Protein AF-A0A1H2ZQS6-F1 (afdb_monomer_lite)

Structure (mmCIF, N/CA/C/O backbone):
data_AF-A0A1H2ZQS6-F1
#
_entry.id   AF-A0A1H2ZQS6-F1
#
loop_
_atom_site.group_PDB
_atom_site.id
_atom_site.type_symbol
_atom_site.label_atom_id
_atom_site.label_alt_id
_atom_site.label_comp_id
_atom_site.label_asym_id
_atom_site.label_entity_id
_atom_site.label_seq_id
_atom_site.pdbx_PDB_ins_code
_atom_site.Cartn_x
_atom_site.Cartn_y
_atom_site.Cartn_z
_atom_site.occupancy
_atom_site.B_iso_or_equiv
_atom_site.auth_seq_id
_atom_site.auth_comp_id
_atom_site.auth_asym_id
_atom_site.auth_atom_id
_atom_site.pdbx_PDB_model_num
ATOM 1 N N . MET A 1 1 ? -0.674 5.394 -29.973 1.00 42.28 1 MET A N 1
ATOM 2 C CA . MET A 1 1 ? -1.283 4.265 -29.243 1.00 42.28 1 MET A CA 1
ATOM 3 C C . MET A 1 1 ? -1.060 4.509 -27.760 1.00 42.28 1 MET A C 1
ATOM 5 O O . MET A 1 1 ? 0.061 4.368 -27.300 1.00 42.28 1 MET A O 1
ATOM 9 N N . SER A 1 2 ? -2.073 4.989 -27.043 1.00 46.56 2 SER A N 1
ATOM 10 C CA . SER A 1 2 ? -2.015 5.226 -25.595 1.00 46.56 2 SER A CA 1
ATOM 11 C C . SER A 1 2 ? -2.447 3.951 -24.869 1.00 46.56 2 SER A C 1
ATOM 13 O O . SER A 1 2 ? -3.589 3.834 -24.434 1.00 46.56 2 SER A O 1
ATOM 15 N N . GLY A 1 3 ? -1.572 2.948 -24.844 1.00 54.72 3 GLY A N 1
ATOM 16 C CA . GLY A 1 3 ? -1.776 1.776 -23.997 1.00 54.72 3 GLY A CA 1
ATOM 17 C C . GLY A 1 3 ? -1.319 2.113 -22.586 1.00 54.72 3 GLY A C 1
ATOM 18 O O . GLY A 1 3 ? -0.200 2.597 -22.418 1.00 54.72 3 GLY A O 1
ATOM 19 N N . THR A 1 4 ? -2.168 1.888 -21.584 1.00 63.59 4 THR A N 1
ATOM 20 C CA . THR A 1 4 ? -1.722 1.866 -20.187 1.00 63.59 4 THR A CA 1
ATOM 21 C C . THR A 1 4 ? -0.551 0.886 -20.097 1.00 63.59 4 THR A C 1
ATOM 23 O O . THR A 1 4 ? -0.692 -0.237 -20.593 1.00 63.59 4 THR A O 1
ATOM 26 N N . PRO A 1 5 ? 0.609 1.292 -19.551 1.00 70.69 5 PRO A N 1
ATOM 27 C CA . PRO A 1 5 ? 1.741 0.388 -19.429 1.00 70.69 5 PRO A CA 1
ATOM 28 C C . PRO A 1 5 ? 1.311 -0.874 -18.670 1.00 70.69 5 PRO A C 1
ATOM 30 O O . PRO A 1 5 ? 0.509 -0.769 -17.737 1.00 70.69 5 PRO A O 1
ATOM 33 N N . PRO A 1 6 ? 1.806 -2.060 -19.064 1.00 81.81 6 PRO A N 1
ATOM 34 C CA . PRO A 1 6 ? 1.469 -3.293 -18.372 1.00 81.81 6 PRO A CA 1
ATOM 35 C C . PRO A 1 6 ? 1.851 -3.158 -16.898 1.00 81.81 6 PRO A C 1
ATOM 37 O O . PRO A 1 6 ? 2.959 -2.714 -16.578 1.00 81.81 6 PRO A O 1
ATOM 40 N N . PHE A 1 7 ? 0.898 -3.497 -16.033 1.00 88.50 7 PHE A N 1
ATOM 41 C CA . PHE A 1 7 ? 1.010 -3.428 -14.585 1.00 88.50 7 PHE A CA 1
ATOM 42 C C . PHE A 1 7 ? 0.738 -4.816 -14.019 1.00 88.50 7 PHE A C 1
ATOM 44 O O . PHE A 1 7 ? -0.374 -5.334 -14.136 1.00 88.50 7 PHE A O 1
ATOM 51 N N . GLU A 1 8 ? 1.760 -5.414 -13.426 1.00 91.88 8 GLU A N 1
ATOM 52 C CA . GLU A 1 8 ? 1.700 -6.744 -12.834 1.00 91.88 8 GLU A CA 1
ATOM 53 C C . GLU A 1 8 ? 1.934 -6.641 -11.330 1.00 91.88 8 GLU A C 1
ATOM 55 O O . GLU A 1 8 ? 2.895 -6.017 -10.880 1.00 91.88 8 GLU A O 1
ATOM 60 N N . ILE A 1 9 ? 1.044 -7.247 -10.547 1.00 92.88 9 ILE A N 1
ATOM 61 C CA . ILE A 1 9 ? 1.169 -7.323 -9.092 1.00 92.88 9 ILE A CA 1
A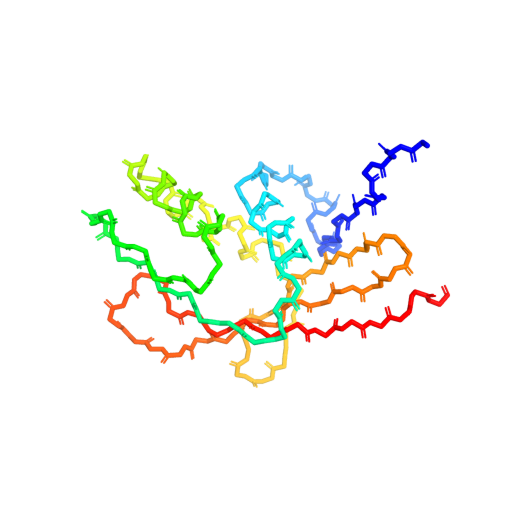TOM 62 C C . ILE A 1 9 ? 1.901 -8.612 -8.754 1.00 92.88 9 ILE A C 1
ATOM 64 O O . ILE A 1 9 ? 1.493 -9.687 -9.188 1.00 92.88 9 ILE A O 1
ATOM 68 N N . LEU A 1 10 ? 2.942 -8.503 -7.936 1.00 93.94 10 LEU A N 1
ATOM 69 C CA . LEU A 1 10 ? 3.640 -9.662 -7.402 1.00 93.94 10 LEU A CA 1
ATOM 70 C C . LEU A 1 10 ? 3.041 -10.004 -6.038 1.00 93.94 10 LEU A C 1
ATOM 72 O O . LEU A 1 10 ? 2.792 -9.114 -5.225 1.00 93.94 10 LEU A O 1
ATOM 76 N N . LEU A 1 11 ? 2.806 -11.292 -5.795 1.00 93.38 11 LEU A N 1
ATOM 77 C CA . LEU A 1 11 ? 2.233 -11.804 -4.550 1.00 93.38 11 LEU A CA 1
ATOM 78 C C . LEU A 1 11 ? 3.181 -12.828 -3.912 1.00 93.38 11 LEU A C 1
ATOM 80 O O . LEU A 1 11 ? 3.835 -13.571 -4.649 1.00 93.38 11 LEU A O 1
ATOM 84 N N . PRO A 1 12 ? 3.253 -12.908 -2.570 1.00 91.56 12 PRO A N 1
ATOM 85 C CA . PRO A 1 12 ? 4.004 -13.960 -1.890 1.00 91.56 12 PRO A CA 1
ATOM 86 C C . PRO A 1 12 ? 3.540 -15.363 -2.311 1.00 91.56 12 PRO A C 1
ATOM 88 O O . PRO A 1 12 ? 2.340 -15.610 -2.426 1.00 91.56 12 PRO A O 1
ATOM 91 N N . GLU A 1 13 ? 4.470 -16.308 -2.481 1.00 87.31 13 GLU A N 1
ATOM 92 C CA . GLU A 1 13 ? 4.160 -17.666 -2.974 1.00 87.31 13 GLU A CA 1
ATOM 93 C C . GLU A 1 13 ? 3.117 -18.401 -2.122 1.00 87.31 13 GLU A C 1
ATOM 95 O O . GLU A 1 13 ? 2.269 -19.107 -2.664 1.00 87.31 13 GLU A O 1
ATOM 100 N N . ALA A 1 14 ? 3.127 -18.188 -0.803 1.00 83.19 14 ALA A N 1
ATOM 101 C CA . ALA A 1 14 ? 2.156 -18.785 0.115 1.00 83.19 14 ALA A CA 1
ATOM 102 C C . ALA A 1 14 ? 0.698 -18.441 -0.258 1.00 83.19 14 ALA A C 1
ATOM 104 O O . ALA A 1 14 ? -0.182 -19.292 -0.180 1.00 83.19 14 ALA A O 1
ATOM 105 N N . LEU A 1 15 ? 0.444 -17.225 -0.754 1.00 84.00 15 LEU A N 1
ATOM 106 C CA . LEU A 1 15 ? -0.888 -16.794 -1.201 1.00 84.00 15 LEU A CA 1
ATOM 107 C C . LEU A 1 15 ? -1.333 -17.434 -2.513 1.00 84.00 15 LEU A C 1
ATOM 109 O O . LEU A 1 15 ? -2.529 -17.518 -2.785 1.00 84.00 15 LEU A O 1
ATOM 113 N N . LEU A 1 16 ? -0.384 -17.869 -3.338 1.00 81.00 16 LEU A N 1
ATOM 114 C CA . LEU A 1 16 ? -0.689 -18.542 -4.596 1.00 81.00 16 LEU A CA 1
ATOM 115 C C . LEU A 1 16 ? -1.098 -20.003 -4.367 1.00 81.00 16 LEU A C 1
ATOM 117 O O . LEU A 1 16 ? -1.800 -20.570 -5.201 1.00 81.00 16 LEU A O 1
ATOM 121 N N . GLN A 1 17 ? -0.688 -20.600 -3.243 1.00 81.00 17 GLN A N 1
ATOM 122 C CA . GLN A 1 17 ? -0.972 -21.997 -2.901 1.00 81.00 17 GLN A CA 1
ATOM 123 C C . GLN A 1 17 ? -2.351 -22.182 -2.249 1.00 81.00 17 GLN A C 1
ATOM 125 O O . GLN A 1 17 ? -3.057 -23.128 -2.591 1.00 81.00 17 GLN A O 1
ATOM 130 N N . ASP A 1 18 ? -2.760 -21.255 -1.379 1.00 75.38 18 ASP A N 1
ATOM 131 C CA . ASP A 1 18 ? -4.012 -21.351 -0.606 1.00 75.38 18 ASP A CA 1
ATOM 132 C C . ASP A 1 18 ? -5.229 -20.699 -1.295 1.00 75.38 18 ASP A C 1
ATOM 134 O O . ASP A 1 18 ? -6.347 -20.716 -0.775 1.00 75.38 18 ASP A O 1
ATOM 138 N N . GLY A 1 19 ? -5.024 -20.152 -2.496 1.00 71.31 19 GLY A N 1
ATOM 139 C CA . GLY A 1 19 ? -6.014 -19.376 -3.233 1.00 71.31 19 GLY A CA 1
ATOM 140 C C . GLY A 1 19 ? -5.920 -17.885 -2.913 1.00 71.31 19 GLY A C 1
ATOM 141 O O . GLY A 1 19 ? -5.819 -17.467 -1.761 1.00 71.31 19 GLY A O 1
ATOM 142 N N . VAL A 1 20 ? -5.965 -17.062 -3.962 1.00 77.19 20 VAL A N 1
ATOM 143 C CA . VAL A 1 20 ? -5.803 -15.613 -3.820 1.00 77.19 20 VAL A CA 1
ATOM 144 C C . VAL A 1 20 ? -7.084 -15.014 -3.214 1.00 77.19 20 VAL A C 1
ATOM 146 O O . VAL A 1 20 ? -8.151 -15.141 -3.825 1.00 77.19 20 VAL A O 1
ATOM 149 N N . PRO A 1 21 ? -7.020 -14.363 -2.036 1.00 83.69 21 PRO A N 1
ATOM 150 C CA . PRO A 1 21 ? -8.169 -13.706 -1.427 1.00 83.69 21 PRO A CA 1
ATOM 151 C C . PRO A 1 21 ? -8.604 -12.491 -2.257 1.00 83.69 21 PRO A C 1
ATOM 153 O O . PRO A 1 21 ? -7.943 -12.081 -3.210 1.00 83.69 21 PRO A O 1
ATOM 156 N N . ASP A 1 22 ? -9.721 -11.865 -1.885 1.00 89.81 22 ASP A N 1
ATOM 157 C CA . ASP A 1 22 ? -10.071 -10.565 -2.460 1.00 89.81 22 ASP A CA 1
ATOM 158 C C . ASP A 1 22 ? -8.994 -9.533 -2.097 1.00 89.81 22 ASP A C 1
ATOM 160 O O . ASP A 1 22 ? -8.848 -9.180 -0.930 1.00 89.81 22 ASP A O 1
ATOM 164 N N . LEU A 1 23 ? -8.254 -9.051 -3.101 1.00 93.88 23 LEU A N 1
ATOM 165 C CA . LEU A 1 23 ? -7.176 -8.065 -2.965 1.00 93.88 23 LEU A CA 1
ATOM 166 C C . LEU A 1 23 ? -7.510 -6.724 -3.633 1.00 93.88 23 LEU A C 1
ATOM 168 O O . LEU A 1 23 ? -6.611 -5.921 -3.890 1.00 93.88 23 LEU A O 1
ATOM 172 N N . ARG A 1 24 ? -8.780 -6.458 -3.967 1.00 94.88 24 ARG A N 1
ATOM 173 C CA . ARG A 1 24 ? -9.164 -5.297 -4.794 1.00 94.88 24 ARG A CA 1
ATOM 174 C C . ARG A 1 24 ? -8.716 -3.950 -4.218 1.00 94.88 24 ARG A C 1
ATOM 176 O O . ARG A 1 24 ? -8.265 -3.092 -4.977 1.00 94.88 24 ARG A O 1
ATOM 183 N N . ILE A 1 25 ? -8.827 -3.750 -2.902 1.00 97.06 25 ILE A N 1
ATOM 184 C CA . ILE A 1 25 ? -8.516 -2.463 -2.260 1.00 97.06 25 ILE A CA 1
ATOM 185 C C . ILE A 1 25 ? -7.002 -2.240 -2.248 1.00 97.06 25 ILE A C 1
ATOM 187 O O . ILE A 1 25 ? -6.525 -1.190 -2.684 1.00 97.06 25 ILE A O 1
ATOM 191 N N . ALA A 1 26 ? -6.244 -3.244 -1.805 1.00 97.00 26 ALA A N 1
ATOM 192 C CA . ALA A 1 26 ? -4.786 -3.169 -1.758 1.00 97.00 26 ALA A CA 1
ATOM 193 C C . ALA A 1 26 ? -4.153 -3.123 -3.160 1.00 97.00 26 ALA A C 1
ATOM 195 O O . ALA A 1 26 ? -3.221 -2.354 -3.383 1.00 97.00 26 ALA A O 1
ATOM 196 N N . SER A 1 27 ? -4.718 -3.837 -4.139 1.00 96.06 27 SER A N 1
ATOM 197 C CA . SER A 1 27 ? -4.287 -3.782 -5.544 1.00 96.06 27 SER A CA 1
ATOM 198 C C . SER A 1 27 ? -4.459 -2.384 -6.136 1.00 96.06 27 SER A C 1
ATOM 200 O O . SER A 1 27 ? -3.555 -1.869 -6.795 1.00 96.06 27 SER A O 1
ATOM 202 N N . LYS A 1 28 ? -5.596 -1.723 -5.865 1.00 97.19 28 LYS A N 1
ATOM 203 C CA . LYS A 1 28 ? -5.809 -0.339 -6.304 1.00 97.19 28 LYS A CA 1
ATOM 204 C C . LYS A 1 28 ? -4.852 0.623 -5.606 1.00 97.19 28 LYS A C 1
ATOM 206 O O . LYS A 1 28 ? -4.318 1.510 -6.264 1.00 97.19 28 LYS A O 1
ATOM 211 N N . PHE A 1 29 ? -4.611 0.445 -4.309 1.00 97.88 29 PHE A N 1
ATOM 212 C CA . PHE A 1 29 ? -3.626 1.240 -3.579 1.00 97.88 29 PHE A CA 1
ATOM 213 C C . PHE A 1 29 ? -2.222 1.105 -4.185 1.00 97.88 29 PHE A C 1
ATOM 215 O O . PHE A 1 29 ? -1.598 2.124 -4.465 1.00 97.88 29 PHE A O 1
ATOM 222 N N . LEU A 1 30 ? -1.765 -0.117 -4.473 1.00 97.56 30 LEU A N 1
ATOM 223 C CA . LEU A 1 30 ? -0.465 -0.369 -5.101 1.00 97.56 30 LEU A CA 1
ATOM 224 C C . LEU A 1 30 ? -0.352 0.267 -6.494 1.00 97.56 30 LEU A C 1
ATOM 226 O O . LEU A 1 30 ? 0.664 0.884 -6.805 1.00 97.56 30 LEU A O 1
ATOM 230 N N . ALA A 1 31 ? -1.408 0.195 -7.308 1.00 95.50 31 ALA A N 1
ATOM 231 C CA . ALA A 1 31 ? -1.437 0.891 -8.595 1.00 95.50 31 ALA A CA 1
ATOM 232 C C . ALA A 1 31 ? -1.275 2.415 -8.424 1.00 95.50 31 ALA A C 1
ATOM 234 O O . ALA A 1 31 ? -0.464 3.032 -9.110 1.00 95.50 31 ALA A O 1
ATOM 235 N N . LEU A 1 32 ? -1.968 3.016 -7.449 1.00 96.50 32 LEU A N 1
ATOM 236 C CA . LEU A 1 32 ? -1.836 4.447 -7.147 1.00 96.50 32 LEU A CA 1
ATOM 237 C C . LEU A 1 32 ? -0.442 4.816 -6.608 1.00 96.50 32 LEU A C 1
ATOM 239 O O . LEU A 1 32 ? 0.053 5.903 -6.906 1.00 96.50 32 LEU A O 1
ATOM 243 N N . LEU A 1 33 ? 0.205 3.929 -5.840 1.00 96.38 33 LEU A N 1
ATOM 244 C CA . LEU A 1 33 ? 1.600 4.104 -5.418 1.00 96.38 33 LEU A CA 1
ATOM 245 C C . LEU A 1 33 ? 2.529 4.173 -6.634 1.00 96.38 33 LEU A C 1
ATOM 247 O O . LEU A 1 33 ? 3.326 5.108 -6.752 1.00 96.38 33 LEU A O 1
ATOM 251 N N . ALA A 1 34 ? 2.386 3.224 -7.560 1.00 94.12 34 ALA A N 1
ATOM 252 C CA . ALA A 1 34 ? 3.191 3.146 -8.772 1.00 94.12 34 ALA A CA 1
ATOM 253 C C . ALA A 1 34 ? 3.021 4.358 -9.689 1.00 94.12 34 ALA A C 1
ATOM 255 O O . ALA A 1 34 ? 4.025 4.911 -10.154 1.00 94.12 34 ALA A O 1
ATOM 256 N N . GLU A 1 35 ? 1.778 4.802 -9.881 1.00 93.38 35 GLU A N 1
ATOM 257 C CA . GLU A 1 35 ? 1.429 5.985 -10.672 1.00 93.38 35 GLU A CA 1
ATOM 258 C C . GLU A 1 35 ? 1.958 7.289 -10.056 1.00 93.38 35 GLU A C 1
ATOM 260 O O . GLU A 1 35 ? 2.270 8.222 -10.792 1.00 93.38 35 GLU A O 1
ATOM 265 N N . SER A 1 36 ? 2.088 7.370 -8.726 1.00 93.88 36 SER A N 1
ATOM 266 C CA . SER A 1 36 ? 2.443 8.626 -8.052 1.00 93.88 36 SER A CA 1
ATOM 267 C C . SER A 1 36 ? 3.848 9.143 -8.366 1.00 93.88 36 SER A C 1
ATOM 269 O O . SER A 1 36 ? 4.088 10.342 -8.266 1.00 93.88 36 SER A O 1
ATOM 271 N N . GLY A 1 37 ? 4.790 8.255 -8.699 1.00 88.00 37 GLY A N 1
ATOM 272 C CA . GLY A 1 37 ? 6.188 8.628 -8.948 1.00 88.00 37 GLY A CA 1
ATOM 273 C C . GLY A 1 37 ? 6.992 9.035 -7.705 1.00 88.00 37 GLY A C 1
ATOM 274 O O . GLY A 1 37 ? 8.204 9.192 -7.813 1.00 88.00 37 GLY A O 1
ATOM 275 N N . ASN A 1 38 ? 6.366 9.166 -6.532 1.00 92.25 38 ASN A N 1
ATOM 276 C CA . ASN A 1 38 ? 7.044 9.622 -5.319 1.00 92.25 38 ASN A CA 1
ATOM 277 C C . ASN A 1 38 ? 8.043 8.578 -4.804 1.00 92.25 38 ASN A C 1
ATOM 279 O O . ASN A 1 38 ? 7.704 7.403 -4.650 1.00 92.25 38 ASN A O 1
ATOM 283 N N . GLU A 1 39 ? 9.259 9.025 -4.487 1.00 93.62 39 GLU A N 1
ATOM 284 C CA . GLU A 1 39 ? 10.292 8.169 -3.891 1.00 93.62 39 GLU A CA 1
ATOM 285 C C . GLU A 1 39 ? 10.023 7.881 -2.413 1.00 93.62 39 GLU A C 1
ATOM 287 O O . GLU A 1 39 ? 10.217 6.762 -1.952 1.00 93.62 39 GLU A O 1
ATOM 292 N N . VAL A 1 40 ? 9.550 8.881 -1.669 1.00 94.56 40 VAL A N 1
ATOM 293 C CA . VAL A 1 40 ? 9.185 8.754 -0.256 1.00 94.56 40 VAL A CA 1
ATOM 294 C C . VAL A 1 40 ? 7.861 9.460 -0.031 1.00 94.56 40 VAL A C 1
ATOM 296 O O . VAL A 1 40 ? 7.652 10.581 -0.497 1.00 94.56 40 VAL A O 1
ATOM 299 N N . GLN A 1 41 ? 6.966 8.827 0.718 1.00 95.00 41 GLN A N 1
ATOM 300 C CA . GLN A 1 41 ? 5.702 9.437 1.101 1.00 95.00 41 GLN A CA 1
ATOM 301 C C . GLN A 1 41 ? 5.219 8.942 2.458 1.00 95.00 41 GLN A C 1
ATOM 303 O O . GLN A 1 41 ? 5.515 7.825 2.873 1.00 95.00 41 GLN A O 1
ATOM 308 N N . HIS A 1 42 ? 4.436 9.785 3.121 1.00 95.44 42 HIS A N 1
ATOM 309 C CA . HIS A 1 42 ? 3.809 9.470 4.396 1.00 95.44 42 HIS A CA 1
ATOM 310 C C . HIS A 1 42 ? 2.302 9.334 4.201 1.00 95.44 42 HIS A C 1
ATOM 312 O O . HIS A 1 42 ? 1.684 10.129 3.485 1.00 95.44 42 HIS A O 1
ATOM 318 N N . LEU A 1 43 ? 1.726 8.311 4.822 1.00 96.25 43 LEU A N 1
ATOM 319 C CA . LEU A 1 43 ? 0.302 8.031 4.815 1.00 96.25 43 LEU A CA 1
ATOM 320 C C . LEU A 1 43 ? -0.203 7.958 6.251 1.00 96.25 43 LEU A C 1
ATOM 322 O O . LEU A 1 43 ? 0.245 7.116 7.028 1.00 96.25 43 LEU A O 1
ATOM 326 N N . GLU A 1 44 ? -1.202 8.777 6.561 1.00 96.25 44 GLU A N 1
ATOM 327 C CA . GLU A 1 44 ? -1.942 8.679 7.811 1.00 96.25 44 GLU A CA 1
ATOM 328 C C . GLU A 1 44 ? -3.435 8.505 7.545 1.00 96.25 44 GLU A C 1
ATOM 330 O O . GLU A 1 44 ? -4.023 9.235 6.740 1.00 96.25 44 GLU A O 1
ATOM 335 N N . VAL A 1 45 ? -4.060 7.559 8.244 1.00 94.44 45 VAL A N 1
ATOM 336 C CA . VAL A 1 45 ? -5.514 7.350 8.218 1.00 94.44 45 VAL A CA 1
ATOM 337 C C . VAL A 1 45 ? -6.026 7.229 9.645 1.00 94.44 45 VAL A C 1
ATOM 339 O O . VAL A 1 45 ? -5.549 6.396 10.415 1.00 94.44 45 VAL A O 1
ATOM 342 N N . PHE A 1 46 ? -7.021 8.037 9.999 1.00 91.38 46 PHE A N 1
ATOM 343 C CA . PHE A 1 46 ? -7.639 8.016 11.324 1.00 91.38 46 PHE A CA 1
ATOM 344 C C . PHE A 1 46 ? -8.948 7.226 11.265 1.00 91.38 46 PHE A C 1
ATOM 346 O O . PHE A 1 46 ? -9.877 7.604 10.547 1.00 91.38 46 PHE A O 1
ATOM 353 N N . ALA A 1 47 ? -9.027 6.111 11.995 1.00 82.69 47 ALA A N 1
ATOM 354 C CA . ALA A 1 47 ? -10.218 5.266 11.998 1.00 82.69 47 ALA A CA 1
ATOM 355 C C . ALA A 1 47 ? -11.449 6.042 12.494 1.00 82.69 47 ALA A C 1
ATOM 357 O O . ALA A 1 47 ? -11.383 6.778 13.478 1.00 82.69 47 ALA A O 1
ATOM 358 N N . GLY A 1 48 ? -12.580 5.877 11.804 1.00 72.50 48 GLY A N 1
ATOM 359 C CA . GLY A 1 48 ? -13.849 6.505 12.190 1.00 72.50 48 GLY A CA 1
ATOM 360 C C . GLY A 1 48 ? -13.951 8.009 11.899 1.00 72.50 48 GLY A C 1
ATOM 361 O O . GLY A 1 48 ? -14.992 8.601 12.173 1.00 72.50 48 GLY A O 1
ATOM 362 N N . MET A 1 49 ? -12.920 8.623 11.309 1.00 81.25 49 MET A N 1
ATOM 363 C CA . MET A 1 49 ? -12.929 10.012 10.840 1.00 81.25 49 MET A CA 1
ATOM 364 C C . MET A 1 49 ? -12.614 10.044 9.341 1.00 81.25 49 MET A C 1
ATOM 366 O O . MET A 1 49 ? -11.732 9.312 8.911 1.00 81.25 49 MET A O 1
ATOM 370 N N . PRO A 1 50 ? -13.220 10.916 8.516 1.00 75.06 50 PRO A N 1
ATOM 371 C CA . PRO A 1 50 ? -12.881 11.036 7.091 1.00 75.06 50 PRO A CA 1
ATOM 372 C C . PRO A 1 50 ? -11.523 11.736 6.858 1.00 75.06 50 PRO A C 1
ATOM 374 O O . PRO A 1 50 ? -11.330 12.425 5.857 1.00 75.06 50 PRO A O 1
ATOM 377 N N . LEU A 1 51 ? -10.583 11.610 7.799 1.00 88.81 51 LEU A N 1
ATOM 378 C CA . LEU A 1 51 ? -9.282 12.257 7.766 1.00 88.81 51 LEU A CA 1
ATOM 379 C C . LEU A 1 51 ? -8.231 11.286 7.223 1.00 88.81 51 LEU A C 1
ATOM 381 O O . LEU A 1 51 ? -7.897 10.283 7.856 1.00 88.81 51 LEU A O 1
ATOM 385 N N . VAL A 1 52 ? -7.713 11.623 6.043 1.00 94.12 52 VAL A N 1
ATOM 386 C CA . VAL A 1 52 ? -6.580 10.955 5.396 1.00 94.12 52 VAL A CA 1
ATOM 387 C C . VAL A 1 52 ? -5.537 12.003 5.030 1.00 94.12 52 VAL A C 1
ATOM 389 O O . VAL A 1 52 ? -5.840 12.957 4.302 1.00 94.12 52 VAL A O 1
ATOM 392 N N . ASN A 1 53 ? -4.303 11.803 5.487 1.00 94.62 53 ASN A N 1
ATOM 393 C CA . ASN A 1 53 ? -3.154 12.611 5.099 1.00 94.62 53 ASN A CA 1
ATOM 394 C C . ASN A 1 53 ? -2.276 11.795 4.153 1.00 94.62 53 ASN A C 1
ATOM 396 O O . ASN A 1 53 ? -1.763 10.741 4.510 1.00 94.62 53 ASN A O 1
ATOM 400 N N . SER A 1 54 ? -2.122 12.283 2.928 1.00 95.31 54 SER A N 1
ATOM 401 C CA . SER A 1 54 ? -1.190 11.742 1.943 1.00 95.31 54 SER A CA 1
ATOM 402 C C . SER A 1 54 ? -0.766 12.877 1.012 1.00 95.31 54 SER A C 1
ATOM 404 O O . SER A 1 54 ? -1.619 13.701 0.658 1.00 95.31 54 SER A O 1
ATOM 406 N N . PRO A 1 55 ? 0.509 12.933 0.589 1.00 94.62 55 PRO A N 1
ATOM 407 C CA . PRO A 1 55 ? 0.953 13.885 -0.423 1.00 94.62 55 PRO A CA 1
ATOM 408 C C . PRO A 1 55 ? 0.413 13.548 -1.823 1.00 94.62 55 PRO A C 1
ATOM 410 O O . PRO A 1 55 ? 0.515 14.377 -2.721 1.00 94.62 55 PRO A O 1
ATOM 413 N N . VAL A 1 56 ? -0.174 12.359 -2.024 1.00 96.62 56 VAL A N 1
ATOM 414 C CA . VAL A 1 56 ? -0.728 11.911 -3.308 1.00 96.62 56 VAL A CA 1
ATOM 415 C C . VAL A 1 56 ? -2.252 12.084 -3.303 1.00 96.62 56 VAL A C 1
ATOM 417 O O . VAL A 1 56 ? -2.948 11.330 -2.612 1.00 96.62 56 VAL A O 1
ATOM 420 N N . PRO A 1 57 ? -2.821 13.024 -4.088 1.00 96.00 57 PRO A N 1
ATOM 421 C CA . PRO A 1 57 ? -4.258 13.309 -4.067 1.00 96.00 57 PRO A CA 1
ATOM 422 C C . PRO A 1 57 ? -5.136 12.092 -4.368 1.00 96.00 57 PRO A C 1
ATOM 424 O O . PRO A 1 57 ? -6.162 11.901 -3.717 1.00 96.00 57 PRO A O 1
ATOM 427 N N . ALA A 1 58 ? -4.714 11.239 -5.305 1.00 96.44 58 ALA A N 1
ATOM 428 C CA . ALA A 1 58 ? -5.456 10.038 -5.671 1.00 96.44 58 ALA A CA 1
ATOM 429 C C . ALA A 1 58 ? -5.519 9.017 -4.520 1.00 96.44 58 ALA A C 1
ATOM 431 O O . ALA A 1 58 ? -6.583 8.462 -4.252 1.00 96.44 58 ALA A O 1
ATOM 432 N N . ILE A 1 59 ? -4.416 8.828 -3.784 1.00 97.06 59 ILE A N 1
ATOM 433 C CA . ILE A 1 59 ? -4.378 7.975 -2.584 1.00 97.06 59 ILE A CA 1
ATOM 434 C C . ILE A 1 59 ? -5.254 8.572 -1.486 1.00 97.06 59 ILE A C 1
ATOM 436 O O . ILE A 1 59 ? -6.048 7.853 -0.881 1.00 97.06 59 ILE A O 1
ATOM 440 N N . LYS A 1 60 ? -5.158 9.889 -1.259 1.00 96.31 60 LYS A N 1
ATOM 441 C CA . LYS A 1 60 ? -5.979 10.590 -0.265 1.00 96.31 60 LYS A CA 1
ATOM 442 C C . LYS A 1 60 ? -7.473 10.392 -0.525 1.00 96.31 60 LYS A C 1
ATOM 444 O O . LYS A 1 60 ? -8.204 10.027 0.390 1.00 96.31 60 LYS A O 1
ATOM 449 N N . GLN A 1 61 ? -7.922 10.607 -1.761 1.00 95.94 61 GLN A N 1
ATOM 450 C CA . GLN A 1 61 ? -9.326 10.438 -2.146 1.00 95.94 61 GLN A CA 1
ATOM 451 C C . GLN A 1 61 ? -9.776 8.981 -2.025 1.00 95.94 61 GLN A C 1
ATOM 453 O O . GLN A 1 61 ? -10.812 8.705 -1.424 1.00 95.94 61 GLN A O 1
ATOM 458 N N . PHE A 1 62 ? -8.979 8.050 -2.551 1.00 96.88 62 PHE A N 1
ATOM 459 C CA . PHE A 1 62 ? -9.284 6.626 -2.498 1.00 96.88 62 PHE A CA 1
ATOM 460 C C . PHE A 1 62 ? -9.445 6.133 -1.055 1.00 96.88 62 PHE A C 1
ATOM 462 O O . PHE A 1 62 ? -10.471 5.547 -0.711 1.00 96.88 62 PHE A O 1
ATOM 469 N N . LEU A 1 63 ? -8.480 6.430 -0.182 1.00 96.31 63 LEU A N 1
ATOM 470 C CA . LEU A 1 63 ? -8.526 5.982 1.208 1.00 96.31 63 LEU A CA 1
ATOM 471 C C . LEU A 1 63 ? -9.571 6.727 2.042 1.00 96.31 63 LEU A C 1
ATOM 473 O O . LEU A 1 63 ? -10.096 6.147 2.988 1.00 96.31 63 LEU A O 1
ATOM 477 N N . ALA A 1 64 ? -9.942 7.962 1.685 1.00 94.62 64 ALA A N 1
ATOM 478 C CA . ALA A 1 64 ? -11.071 8.639 2.321 1.00 94.62 64 ALA A CA 1
ATOM 479 C C . ALA A 1 64 ? -12.393 7.899 2.049 1.00 94.62 64 ALA A C 1
ATOM 481 O O . ALA A 1 64 ? -13.201 7.741 2.964 1.00 94.62 64 ALA A O 1
ATOM 482 N N . VAL A 1 65 ? -12.587 7.380 0.828 1.00 94.44 65 VAL A N 1
ATOM 483 C CA . VAL A 1 65 ? -13.749 6.543 0.479 1.00 94.44 65 VAL A CA 1
ATOM 484 C C . VAL A 1 65 ? -13.703 5.206 1.217 1.00 94.44 65 VAL A C 1
ATOM 486 O O . VAL A 1 65 ? -14.695 4.826 1.836 1.00 94.44 65 VAL A O 1
ATOM 489 N N . VAL A 1 66 ? -12.557 4.515 1.211 1.00 94.88 66 VAL A N 1
ATOM 490 C CA . VAL A 1 66 ? -12.373 3.239 1.934 1.00 94.88 66 VAL A CA 1
ATOM 491 C C . VAL A 1 66 ? -12.677 3.404 3.426 1.00 94.88 66 VAL A C 1
ATOM 493 O O . VAL A 1 66 ? -13.423 2.611 4.002 1.00 94.88 66 VAL A O 1
ATOM 496 N N . ASN A 1 67 ? -12.147 4.458 4.049 1.00 92.94 67 ASN A N 1
ATOM 497 C CA . ASN A 1 67 ? -12.365 4.745 5.464 1.00 92.94 67 ASN A CA 1
ATOM 498 C C . ASN A 1 67 ? -13.825 5.144 5.750 1.00 92.94 67 ASN A C 1
ATOM 500 O O . ASN A 1 67 ? -14.436 4.621 6.679 1.00 92.94 67 ASN A O 1
ATOM 504 N N . GLY A 1 68 ? -14.434 5.989 4.908 1.00 91.62 68 GLY A N 1
ATOM 505 C CA . GLY A 1 68 ? -15.851 6.361 5.012 1.00 91.62 68 GLY A CA 1
ATOM 506 C C . GLY A 1 68 ? -16.808 5.173 4.857 1.00 91.62 68 GLY A C 1
ATOM 507 O O . GLY A 1 68 ? -17.832 5.109 5.535 1.00 91.62 68 GLY A O 1
ATOM 508 N N . ALA A 1 69 ? -16.437 4.188 4.035 1.00 92.44 69 ALA A N 1
ATOM 509 C CA . ALA A 1 69 ? -17.147 2.920 3.873 1.00 92.44 69 ALA A CA 1
ATOM 510 C C . ALA A 1 69 ? -16.844 1.892 4.982 1.00 92.44 69 ALA A C 1
ATOM 512 O O . ALA A 1 69 ? -17.329 0.763 4.914 1.00 92.44 69 ALA A O 1
ATOM 513 N N . ARG A 1 70 ? -16.049 2.260 6.000 1.00 92.50 70 ARG A N 1
ATOM 514 C CA . ARG A 1 70 ? -15.614 1.387 7.106 1.00 92.50 70 ARG A CA 1
ATOM 515 C C . ARG A 1 70 ? -14.875 0.128 6.635 1.00 92.50 70 ARG A C 1
ATOM 517 O O . ARG A 1 70 ? -14.967 -0.921 7.259 1.00 92.50 70 ARG A O 1
ATOM 524 N N . GLN A 1 71 ? -14.130 0.234 5.536 1.00 94.06 71 GLN A N 1
ATOM 525 C CA . GLN A 1 71 ? -13.356 -0.866 4.947 1.00 94.06 71 GLN A CA 1
ATOM 526 C C . GLN A 1 71 ? -11.857 -0.770 5.273 1.00 94.06 71 GLN A C 1
ATOM 528 O O . GLN A 1 71 ? -11.031 -1.374 4.593 1.00 94.06 71 GLN A O 1
ATOM 533 N N . LEU A 1 72 ? -11.488 -0.008 6.309 1.00 94.75 72 LEU A N 1
ATOM 534 C CA . LEU A 1 72 ? -10.087 0.200 6.676 1.00 94.75 72 LEU A CA 1
ATOM 535 C C . LEU A 1 72 ? -9.412 -1.092 7.160 1.00 94.75 72 LEU A C 1
ATOM 537 O O . LEU A 1 72 ? -8.292 -1.374 6.747 1.00 94.75 72 LEU A O 1
ATOM 541 N N . ASP A 1 73 ? -10.106 -1.915 7.948 1.00 94.88 73 ASP A N 1
ATOM 542 C CA . ASP A 1 73 ? -9.572 -3.205 8.410 1.00 94.88 73 ASP A CA 1
ATOM 543 C C . ASP A 1 73 ? -9.360 -4.177 7.243 1.00 94.88 73 ASP A C 1
ATOM 545 O O . ASP A 1 73 ? -8.337 -4.857 7.167 1.00 94.88 73 ASP A O 1
ATOM 549 N N . ALA A 1 74 ? -10.294 -4.190 6.284 1.00 95.44 74 ALA A N 1
ATOM 550 C CA . ALA A 1 74 ? -10.155 -4.964 5.055 1.00 95.44 74 ALA A CA 1
ATOM 551 C C . ALA A 1 74 ? -8.955 -4.479 4.230 1.00 95.44 74 ALA A C 1
ATOM 553 O O . ALA A 1 74 ? -8.170 -5.294 3.757 1.00 95.44 74 ALA A O 1
ATOM 554 N N . PHE A 1 75 ? -8.765 -3.162 4.105 1.00 96.56 75 PHE A N 1
ATOM 555 C CA . PHE A 1 75 ? -7.591 -2.592 3.446 1.00 96.56 75 PHE A CA 1
ATOM 556 C C . PHE A 1 75 ? -6.284 -3.027 4.116 1.00 96.56 75 PHE A C 1
ATOM 558 O O . PHE A 1 75 ? -5.391 -3.514 3.427 1.00 96.56 75 PHE A O 1
ATOM 565 N N . ILE A 1 76 ? -6.181 -2.895 5.442 1.00 95.81 76 ILE A N 1
ATOM 566 C CA . ILE A 1 76 ? -4.982 -3.288 6.195 1.00 95.81 76 ILE A CA 1
ATOM 567 C C . ILE A 1 76 ? -4.714 -4.784 6.015 1.00 95.81 76 ILE A C 1
ATOM 569 O O . ILE A 1 76 ? -3.593 -5.160 5.688 1.00 95.81 76 ILE A O 1
ATOM 573 N N . SER A 1 77 ? -5.741 -5.628 6.152 1.00 95.31 77 SER A N 1
ATOM 574 C CA . SER A 1 77 ? -5.624 -7.078 5.971 1.00 95.31 77 SER A CA 1
ATOM 575 C C . SER A 1 77 ? -5.158 -7.453 4.560 1.00 95.31 77 SER A C 1
ATOM 577 O O . SER A 1 77 ? -4.248 -8.268 4.420 1.00 95.31 77 SER A O 1
ATOM 579 N N . GLN A 1 78 ? -5.719 -6.825 3.521 1.00 96.38 78 GLN A N 1
ATOM 580 C CA . GLN A 1 78 ? -5.311 -7.066 2.134 1.00 96.38 78 GLN A CA 1
ATOM 581 C C . GLN A 1 78 ? -3.884 -6.586 1.858 1.00 96.38 78 GLN A C 1
ATOM 583 O O . GLN A 1 78 ? -3.131 -7.291 1.191 1.00 96.38 78 GLN A O 1
ATOM 588 N N . VAL A 1 79 ? -3.487 -5.419 2.384 1.00 96.75 79 VAL A N 1
ATOM 589 C CA . VAL A 1 79 ? -2.101 -4.944 2.275 1.00 96.75 79 VAL A CA 1
ATOM 590 C C . VAL A 1 79 ? -1.173 -5.943 2.944 1.00 96.75 79 VAL A C 1
ATOM 592 O O . VAL A 1 79 ? -0.245 -6.397 2.292 1.00 96.75 79 VAL A O 1
ATOM 595 N N . SER A 1 80 ? -1.450 -6.341 4.189 1.00 94.38 80 SER A N 1
ATOM 596 C CA . SER A 1 80 ? -0.633 -7.307 4.929 1.00 94.38 80 SER A CA 1
ATOM 597 C C . SER A 1 80 ? -0.496 -8.649 4.218 1.00 94.38 80 SER A C 1
ATOM 599 O O . SER A 1 80 ? 0.589 -9.218 4.244 1.00 94.38 80 SER A O 1
ATOM 601 N N . ALA A 1 81 ? -1.550 -9.132 3.556 1.0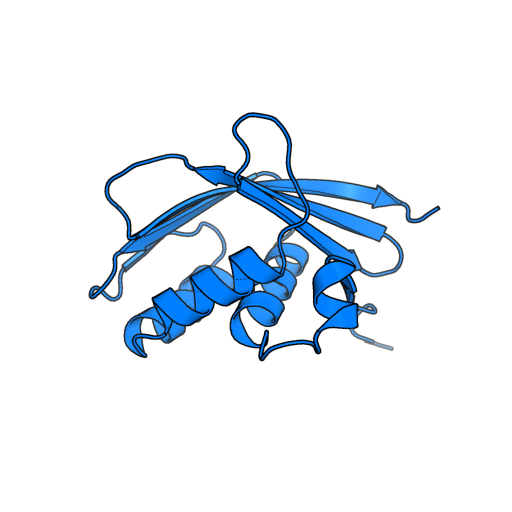0 93.44 81 ALA A N 1
ATOM 602 C CA . ALA A 1 81 ? -1.467 -10.330 2.729 1.00 93.44 81 ALA A CA 1
ATOM 603 C C . ALA A 1 81 ? -0.465 -10.136 1.575 1.00 93.44 81 ALA A C 1
ATOM 605 O O . ALA A 1 81 ? 0.397 -10.972 1.343 1.00 93.44 81 ALA A O 1
ATOM 606 N N . MET A 1 82 ? -0.515 -8.998 0.885 1.00 95.31 82 MET A N 1
ATOM 607 C CA . MET A 1 82 ? 0.359 -8.717 -0.259 1.00 95.31 82 MET A CA 1
ATOM 608 C C . MET A 1 82 ? 1.823 -8.410 0.106 1.00 95.31 82 MET A C 1
ATOM 610 O O . MET A 1 82 ? 2.637 -8.253 -0.805 1.00 95.31 82 MET A O 1
ATOM 614 N N . LEU A 1 83 ? 2.177 -8.293 1.392 1.00 95.94 83 LEU A N 1
ATOM 615 C CA . LEU A 1 83 ? 3.536 -7.936 1.800 1.00 95.94 83 LEU A CA 1
ATOM 616 C C . LEU A 1 83 ? 4.504 -9.106 1.633 1.00 95.94 83 LEU A C 1
ATOM 618 O O . LEU A 1 83 ? 4.361 -10.163 2.247 1.00 95.94 83 LEU A O 1
ATOM 622 N N . PHE A 1 84 ? 5.570 -8.863 0.877 1.00 95.31 84 PHE A N 1
ATOM 623 C CA . PHE A 1 84 ? 6.782 -9.661 0.978 1.00 95.31 84 PHE A CA 1
ATOM 624 C C . PHE A 1 84 ? 7.520 -9.322 2.282 1.00 95.31 84 PHE A C 1
ATOM 626 O O . PHE A 1 84 ? 7.470 -8.168 2.727 1.00 95.31 84 PHE A O 1
ATOM 633 N N . PRO A 1 85 ? 8.233 -10.288 2.892 1.00 92.06 85 PRO A N 1
ATOM 634 C CA . PRO A 1 85 ? 9.059 -10.030 4.067 1.00 92.06 85 PRO A CA 1
ATOM 635 C C . PRO A 1 85 ? 10.050 -8.883 3.828 1.00 92.06 85 PRO A C 1
ATOM 637 O O . PRO A 1 85 ? 10.777 -8.876 2.837 1.00 92.06 85 PRO A O 1
ATOM 640 N N . GLY A 1 86 ? 10.063 -7.914 4.745 1.00 85.19 86 GLY A N 1
ATOM 641 C CA . GLY A 1 86 ? 10.918 -6.728 4.677 1.00 85.19 86 GLY A CA 1
ATOM 642 C C . GLY A 1 86 ? 12.190 -6.850 5.515 1.00 85.19 86 GLY A C 1
ATOM 643 O O . GLY A 1 86 ? 12.486 -7.886 6.115 1.00 85.19 86 GLY A O 1
ATOM 644 N N . ARG A 1 87 ? 12.949 -5.752 5.583 1.00 84.00 87 ARG A N 1
ATOM 645 C CA . ARG A 1 87 ? 14.144 -5.630 6.434 1.00 84.00 87 ARG A CA 1
ATOM 646 C C . ARG A 1 87 ? 13.769 -5.425 7.906 1.00 84.00 87 ARG A C 1
ATOM 648 O O . ARG A 1 87 ? 12.619 -5.158 8.246 1.00 84.00 87 ARG A O 1
ATOM 655 N N . ALA A 1 88 ? 14.752 -5.509 8.803 1.00 81.06 88 ALA A N 1
ATOM 656 C CA . ALA A 1 88 ? 14.536 -5.215 10.220 1.00 81.06 88 ALA A CA 1
ATOM 657 C C . ALA A 1 88 ? 13.967 -3.793 10.410 1.00 81.06 88 ALA A C 1
ATOM 659 O O . ALA A 1 88 ? 14.552 -2.822 9.938 1.00 81.06 88 ALA A O 1
ATOM 660 N N . GLY A 1 89 ? 12.829 -3.686 11.102 1.00 81.31 89 GLY A N 1
ATOM 661 C CA . GLY A 1 89 ? 12.101 -2.423 11.294 1.00 81.31 89 GLY A CA 1
ATOM 662 C C . GLY A 1 89 ? 11.069 -2.095 10.205 1.00 81.31 89 GLY A C 1
ATOM 663 O O . GLY A 1 89 ? 10.318 -1.136 10.365 1.00 81.31 89 GLY A O 1
ATOM 664 N N . SER A 1 90 ? 10.991 -2.899 9.141 1.00 91.00 90 SER A N 1
ATOM 665 C CA . SER A 1 90 ? 9.968 -2.812 8.095 1.00 91.00 90 SER A CA 1
ATOM 666 C C . SER A 1 90 ? 8.770 -3.710 8.406 1.00 91.00 90 SER A C 1
ATOM 668 O O . SER A 1 90 ? 8.902 -4.763 9.033 1.00 91.00 90 SER A O 1
ATOM 670 N N . LYS A 1 91 ? 7.586 -3.299 7.945 1.00 93.56 91 LYS A N 1
ATOM 671 C CA . LYS A 1 91 ? 6.386 -4.144 7.897 1.00 93.56 91 LYS A CA 1
ATOM 672 C C . LYS A 1 91 ? 6.429 -5.139 6.739 1.00 93.56 91 LYS A C 1
ATOM 674 O O . LYS A 1 91 ? 5.699 -6.123 6.774 1.00 93.56 91 LYS A O 1
ATOM 679 N N . GLY A 1 92 ? 7.262 -4.880 5.736 1.00 96.12 92 GLY A N 1
ATOM 680 C CA . GLY A 1 92 ? 7.311 -5.613 4.481 1.00 96.12 92 GLY A CA 1
ATOM 681 C C . GLY A 1 92 ? 7.289 -4.680 3.279 1.00 96.12 92 GLY A C 1
ATOM 682 O O . GLY A 1 92 ? 7.268 -3.454 3.423 1.00 96.12 92 GLY A O 1
ATOM 683 N N . SER A 1 93 ? 7.249 -5.283 2.096 1.00 97.12 93 SER A N 1
ATOM 684 C CA . SER A 1 93 ? 7.219 -4.556 0.831 1.00 97.12 93 SER A CA 1
ATOM 685 C C . SER A 1 93 ? 6.066 -5.003 -0.059 1.00 97.12 93 SER A C 1
ATOM 687 O O . SER A 1 93 ? 5.801 -6.197 -0.195 1.00 97.12 93 SER A O 1
ATOM 689 N N . LEU A 1 94 ? 5.406 -4.043 -0.706 1.00 97.31 94 LEU A N 1
ATOM 690 C CA . LEU A 1 94 ? 4.524 -4.316 -1.841 1.00 97.31 94 LEU A CA 1
ATOM 691 C C . LEU A 1 94 ? 5.346 -4.265 -3.130 1.00 97.31 94 LEU A C 1
ATOM 693 O O . LEU A 1 94 ? 6.117 -3.327 -3.328 1.00 97.31 94 LEU A O 1
ATOM 697 N N . CYS A 1 95 ? 5.161 -5.237 -4.019 1.00 96.12 95 CYS A N 1
ATOM 698 C CA . CYS A 1 95 ? 5.977 -5.372 -5.224 1.00 96.12 95 CYS A CA 1
ATOM 699 C C . CYS A 1 95 ? 5.103 -5.419 -6.483 1.00 96.12 95 CYS A C 1
ATOM 701 O O . CYS A 1 95 ? 4.060 -6.075 -6.514 1.00 96.12 95 CYS A O 1
ATOM 703 N N . CYS A 1 96 ? 5.541 -4.744 -7.542 1.00 95.31 96 CYS A N 1
ATOM 704 C CA . CYS A 1 96 ? 4.894 -4.780 -8.851 1.00 95.31 96 CYS A CA 1
ATOM 705 C C . CYS A 1 96 ? 5.907 -4.613 -9.988 1.00 95.31 96 CYS A C 1
ATOM 707 O O . CYS A 1 96 ? 6.988 -4.058 -9.791 1.00 95.31 96 CYS A O 1
ATOM 709 N N . VAL A 1 97 ? 5.533 -5.022 -11.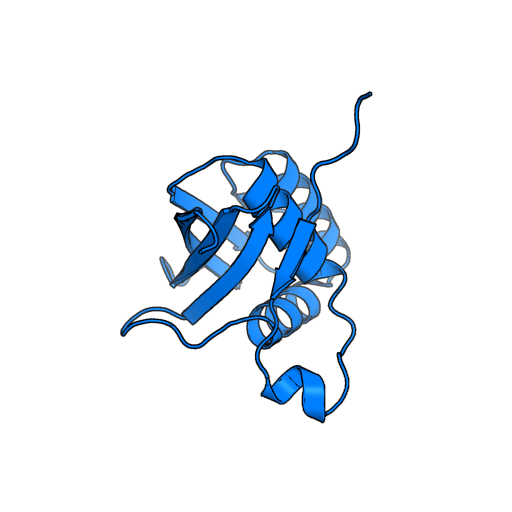199 1.00 94.44 97 VAL A N 1
ATOM 710 C CA . VAL A 1 97 ? 6.264 -4.708 -12.432 1.00 94.44 97 VAL A CA 1
ATOM 711 C C . VAL A 1 97 ? 5.440 -3.724 -13.252 1.00 94.44 97 VAL A C 1
ATOM 713 O O . VAL A 1 97 ? 4.270 -3.970 -13.540 1.00 94.44 97 VAL A O 1
ATOM 716 N N . VAL A 1 98 ? 6.048 -2.600 -13.632 1.00 89.19 98 VAL A N 1
ATOM 717 C CA . VAL A 1 98 ? 5.406 -1.562 -14.448 1.00 89.19 98 VAL A CA 1
ATOM 718 C C . VAL A 1 98 ? 6.268 -1.285 -15.661 1.00 89.19 98 VAL A C 1
ATOM 720 O O . VAL A 1 98 ? 7.419 -0.882 -15.515 1.00 89.19 98 VAL A O 1
ATOM 723 N N . ALA A 1 99 ? 5.727 -1.512 -16.861 1.00 86.00 99 ALA A N 1
ATOM 724 C CA . ALA A 1 99 ? 6.464 -1.331 -18.117 1.00 86.00 99 ALA A CA 1
ATOM 725 C C . ALA A 1 99 ? 7.835 -2.050 -18.143 1.00 86.00 99 ALA A C 1
ATOM 727 O O . ALA A 1 99 ? 8.808 -1.523 -18.675 1.00 86.00 99 ALA A O 1
ATOM 728 N N . GLY A 1 100 ? 7.922 -3.241 -17.539 1.00 85.12 100 GLY A N 1
ATOM 729 C CA . GLY A 1 100 ? 9.172 -4.007 -17.452 1.00 85.12 100 GLY A CA 1
ATOM 730 C C . GLY A 1 100 ? 10.172 -3.499 -16.404 1.00 85.12 100 GLY A C 1
ATOM 731 O O . GLY A 1 100 ? 11.307 -3.957 -16.381 1.00 85.12 100 GLY A O 1
ATOM 732 N N . ALA A 1 101 ? 9.788 -2.570 -15.526 1.00 90.50 101 ALA A N 1
ATOM 733 C CA . ALA A 1 101 ? 10.587 -2.178 -14.368 1.00 90.50 101 ALA A CA 1
ATOM 734 C C . ALA A 1 101 ? 9.993 -2.764 -13.084 1.00 90.50 101 ALA A C 1
ATOM 736 O O . ALA A 1 101 ? 8.823 -2.532 -12.765 1.00 90.50 101 ALA A O 1
ATOM 737 N N . PHE A 1 102 ? 10.810 -3.492 -12.326 1.00 94.00 102 PHE A N 1
ATOM 738 C CA . PHE A 1 102 ? 10.450 -3.948 -10.991 1.00 94.00 102 PHE A CA 1
ATOM 739 C C . PHE A 1 102 ? 10.426 -2.752 -10.035 1.00 94.00 102 PHE A C 1
ATOM 741 O O . PHE A 1 102 ? 11.392 -1.995 -9.932 1.00 94.00 102 PHE A O 1
ATOM 748 N N . THR A 1 103 ? 9.315 -2.576 -9.331 1.00 95.00 103 THR A N 1
ATOM 749 C CA . THR A 1 103 ? 9.138 -1.526 -8.332 1.00 95.00 103 THR A CA 1
ATOM 750 C C . THR A 1 103 ? 8.710 -2.148 -7.010 1.00 95.00 103 THR A C 1
ATOM 752 O O . THR A 1 103 ? 7.728 -2.885 -6.940 1.00 95.00 103 THR A O 1
ATOM 755 N N . GLU A 1 104 ? 9.449 -1.816 -5.962 1.00 95.62 104 GLU A N 1
ATOM 756 C CA . GLU A 1 104 ? 9.208 -2.201 -4.578 1.00 95.62 104 GLU A CA 1
ATOM 757 C C . GLU A 1 104 ? 8.779 -0.967 -3.777 1.0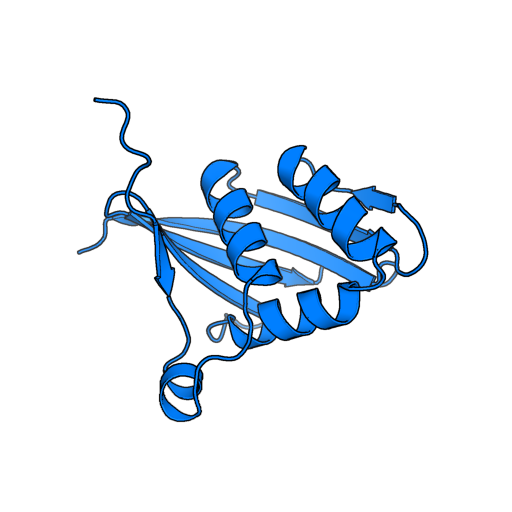0 95.62 104 GLU A C 1
ATOM 759 O O . GLU A 1 104 ? 9.343 0.115 -3.948 1.00 95.62 104 GLU A O 1
ATOM 764 N N . PHE A 1 105 ? 7.800 -1.134 -2.893 1.00 97.06 105 PHE A N 1
ATOM 765 C CA . PHE A 1 105 ? 7.356 -0.129 -1.933 1.00 97.06 105 PHE A CA 1
ATOM 766 C C . PHE A 1 105 ? 7.531 -0.682 -0.521 1.00 97.06 105 PHE A C 1
ATOM 768 O O . PHE A 1 105 ? 6.667 -1.413 -0.035 1.00 97.06 105 PHE A O 1
ATOM 775 N N . GLU A 1 106 ? 8.649 -0.347 0.120 1.00 97.12 106 GLU A N 1
ATOM 776 C CA . GLU A 1 106 ? 8.930 -0.723 1.507 1.00 97.12 106 GLU A CA 1
ATOM 777 C C . GLU A 1 106 ? 8.073 0.126 2.454 1.00 97.12 106 GLU A C 1
ATOM 779 O O . GLU A 1 106 ? 7.991 1.346 2.297 1.00 97.12 106 GLU A O 1
ATOM 784 N N . ILE A 1 107 ? 7.427 -0.516 3.431 1.00 97.00 107 ILE A N 1
ATOM 785 C CA . ILE A 1 107 ? 6.520 0.135 4.383 1.00 97.00 107 ILE A CA 1
ATOM 786 C C . ILE A 1 107 ? 7.103 0.052 5.794 1.00 97.00 107 ILE A C 1
ATOM 788 O O . ILE A 1 107 ? 7.348 -1.037 6.312 1.00 97.00 107 ILE A O 1
ATOM 792 N N . THR A 1 108 ? 7.249 1.190 6.465 1.00 95.62 108 THR A N 1
ATOM 793 C CA . THR A 1 108 ? 7.650 1.282 7.878 1.00 95.62 108 THR A CA 1
ATOM 794 C C . THR A 1 108 ? 6.588 2.021 8.691 1.00 95.62 108 THR A C 1
ATOM 796 O O . THR A 1 108 ? 5.859 2.862 8.169 1.00 95.62 108 THR A O 1
ATOM 799 N N . GLU A 1 109 ? 6.464 1.699 9.981 1.00 92.31 109 GLU A N 1
ATOM 800 C CA . GLU A 1 109 ? 5.583 2.448 10.889 1.00 92.31 109 GLU A CA 1
ATOM 801 C C . GLU A 1 109 ? 6.290 3.727 11.360 1.00 92.31 109 GLU A C 1
ATOM 803 O O . GLU A 1 109 ? 7.401 3.658 11.888 1.00 92.31 109 GLU A O 1
ATOM 808 N N . SER A 1 110 ? 5.643 4.884 11.206 1.00 86.12 110 SER A N 1
ATOM 809 C CA . SER A 1 110 ? 6.207 6.198 11.552 1.00 86.12 110 SER A CA 1
ATOM 810 C C . SER A 1 110 ? 5.541 6.885 12.755 1.00 86.12 110 SER A C 1
ATOM 812 O O . SER A 1 110 ? 5.981 7.962 13.157 1.00 86.12 110 SER A O 1
ATOM 814 N N . GLY A 1 111 ? 4.525 6.284 13.392 1.00 78.31 111 GLY A N 1
ATOM 815 C CA . GLY A 1 111 ? 3.809 6.908 14.516 1.00 78.31 111 GLY A CA 1
ATOM 816 C C . GLY A 1 111 ? 2.824 5.986 15.246 1.00 78.31 111 GLY A C 1
ATOM 817 O O . GLY A 1 111 ? 2.744 4.801 14.954 1.00 78.31 111 GLY A O 1
ATOM 818 N N . LYS A 1 112 ? 2.092 6.520 16.244 1.00 72.62 112 LYS A N 1
ATOM 819 C CA . LYS A 1 112 ? 1.172 5.729 17.104 1.00 72.62 112 LYS A CA 1
ATOM 820 C C . LYS A 1 112 ? -0.282 6.220 17.178 1.00 72.62 112 LYS A C 1
ATOM 822 O O . LYS A 1 112 ? -1.113 5.530 17.756 1.00 72.62 112 LYS A O 1
ATOM 827 N N . ASN A 1 113 ? -0.601 7.395 16.634 1.00 81.81 113 ASN A N 1
ATOM 828 C CA . ASN A 1 113 ? -1.897 8.051 16.887 1.00 81.81 113 ASN A CA 1
ATOM 829 C C . ASN A 1 113 ? -2.934 7.859 15.770 1.00 81.81 113 ASN A C 1
ATOM 831 O O . ASN A 1 113 ? -4.094 8.226 15.945 1.00 81.81 113 ASN A O 1
ATOM 835 N N . ALA A 1 114 ? -2.523 7.318 14.626 1.00 88.88 114 ALA A N 1
ATOM 836 C CA . ALA A 1 114 ? -3.398 7.037 13.497 1.00 88.88 114 ALA A CA 1
ATOM 837 C C . ALA A 1 114 ? -3.563 5.518 13.347 1.00 88.88 114 ALA A C 1
ATOM 839 O O . ALA A 1 114 ? -2.672 4.758 13.721 1.00 88.88 114 ALA A O 1
ATOM 840 N N . ALA A 1 115 ? -4.697 5.076 12.800 1.00 91.69 115 ALA A N 1
ATOM 841 C CA . ALA A 1 115 ? -4.935 3.657 12.523 1.00 91.69 115 ALA A CA 1
ATOM 842 C C . ALA A 1 115 ? -3.961 3.119 11.465 1.00 91.69 115 ALA A C 1
ATOM 844 O O . ALA A 1 115 ? -3.578 1.953 11.484 1.00 91.69 115 ALA A O 1
ATOM 845 N N . ILE A 1 116 ? -3.535 4.003 10.567 1.00 94.75 116 ILE A N 1
ATOM 846 C CA . ILE A 1 116 ? -2.393 3.809 9.684 1.00 94.75 116 ILE A CA 1
ATOM 847 C C . ILE A 1 116 ? -1.465 4.995 9.889 1.00 94.75 116 ILE A C 1
ATOM 849 O O . ILE A 1 116 ? -1.930 6.127 9.766 1.00 94.75 116 ILE A O 1
ATOM 853 N N . ASN A 1 117 ? -0.187 4.750 10.174 1.00 95.50 117 ASN A N 1
ATOM 854 C CA . ASN A 1 117 ? 0.860 5.765 10.157 1.00 95.50 117 ASN A CA 1
ATOM 855 C C . ASN A 1 117 ? 2.111 5.193 9.480 1.00 95.50 117 ASN A C 1
ATOM 857 O O . ASN A 1 117 ? 3.003 4.644 10.127 1.00 95.50 117 ASN A O 1
ATOM 861 N N . TRP A 1 118 ? 2.139 5.252 8.151 1.00 96.19 118 TRP A N 1
ATOM 862 C CA . TRP A 1 118 ? 3.174 4.596 7.361 1.00 96.19 118 TRP A CA 1
ATOM 863 C C . TRP A 1 118 ? 4.066 5.600 6.651 1.00 96.19 118 TRP A C 1
ATOM 865 O O . TRP A 1 118 ? 3.578 6.521 5.992 1.00 96.19 118 TRP A O 1
ATOM 875 N N . GLN A 1 119 ? 5.367 5.340 6.690 1.00 96.12 119 GLN A N 1
ATOM 876 C CA . GLN A 1 119 ? 6.299 5.836 5.694 1.00 96.12 119 GLN A CA 1
ATOM 877 C C . GLN A 1 119 ? 6.459 4.757 4.619 1.00 96.12 119 GLN A C 1
ATOM 879 O O . GLN A 1 119 ? 6.634 3.578 4.919 1.00 96.12 119 GLN A O 1
ATOM 884 N N . ILE A 1 120 ? 6.363 5.166 3.357 1.00 96.94 120 ILE A N 1
ATOM 885 C CA . ILE A 1 120 ? 6.453 4.282 2.196 1.00 96.94 120 ILE A CA 1
ATOM 886 C C . ILE A 1 120 ? 7.598 4.779 1.324 1.00 96.94 120 ILE A C 1
ATOM 888 O O . ILE A 1 120 ? 7.603 5.946 0.920 1.00 96.94 120 ILE A O 1
ATOM 892 N N . VAL A 1 121 ? 8.556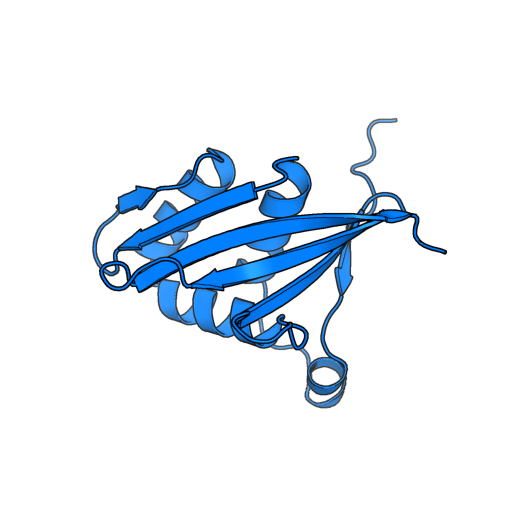 3.898 1.043 1.00 96.56 121 VAL A N 1
ATOM 893 C CA . VAL A 1 121 ? 9.750 4.196 0.246 1.00 96.56 121 VAL A CA 1
ATOM 894 C C . VAL A 1 121 ? 9.738 3.350 -1.021 1.00 96.56 121 VAL A C 1
ATOM 896 O O . VAL A 1 121 ? 9.613 2.130 -0.967 1.00 96.56 121 VAL A O 1
ATOM 899 N N . ARG A 1 122 ? 9.862 4.005 -2.174 1.00 95.69 122 ARG A N 1
ATOM 900 C CA . ARG A 1 122 ? 9.903 3.372 -3.489 1.00 95.69 122 ARG A CA 1
ATOM 901 C C . ARG A 1 122 ? 11.339 3.021 -3.868 1.00 95.69 122 ARG A C 1
ATOM 903 O O . ARG A 1 122 ? 12.221 3.878 -3.885 1.00 95.69 122 ARG A O 1
ATOM 910 N N . HIS A 1 123 ? 11.545 1.789 -4.311 1.00 93.50 123 HIS A N 1
ATOM 911 C CA . HIS A 1 123 ? 12.777 1.329 -4.939 1.00 93.50 123 HIS A CA 1
ATOM 912 C C . HIS A 1 123 ? 12.450 0.773 -6.322 1.00 93.50 123 HIS A C 1
ATOM 914 O O . HIS A 1 123 ? 11.720 -0.203 -6.449 1.00 93.50 123 HIS A O 1
ATOM 920 N N . THR A 1 124 ? 12.985 1.390 -7.376 1.00 89.12 124 THR A N 1
ATOM 921 C CA . THR A 1 124 ? 12.762 0.927 -8.756 1.00 89.12 124 THR A CA 1
ATOM 922 C C . THR A 1 124 ? 14.052 0.342 -9.311 1.00 89.12 124 THR A C 1
ATOM 924 O O . THR A 1 124 ? 15.119 0.939 -9.164 1.00 89.12 124 THR A O 1
ATOM 927 N N . ARG A 1 125 ? 13.963 -0.826 -9.947 1.00 87.00 125 ARG A N 1
ATOM 928 C CA . ARG A 1 125 ? 15.070 -1.482 -10.648 1.00 87.00 125 ARG A CA 1
ATOM 929 C C . ARG A 1 125 ? 14.585 -1.963 -12.020 1.00 87.00 125 ARG A C 1
ATOM 931 O O . ARG A 1 125 ? 13.420 -2.337 -12.148 1.00 87.00 125 ARG A O 1
ATOM 938 N N . PRO A 1 126 ? 15.441 -1.973 -13.052 1.00 75.50 126 PRO A N 1
ATOM 939 C CA . PRO A 1 126 ? 15.112 -2.651 -14.305 1.00 75.50 126 PRO A CA 1
ATOM 940 C C . PRO A 1 126 ? 14.759 -4.121 -14.022 1.00 75.50 126 PRO A C 1
ATOM 942 O O . PRO A 1 126 ? 15.433 -4.739 -13.193 1.00 75.50 126 PRO A O 1
ATOM 945 N N . ALA A 1 127 ? 13.721 -4.678 -14.659 1.00 62.53 127 ALA A N 1
ATOM 946 C CA . ALA A 1 127 ? 13.552 -6.131 -14.645 1.00 62.53 127 ALA A CA 1
ATOM 947 C C . ALA A 1 127 ? 14.688 -6.750 -15.477 1.00 62.53 127 ALA A C 1
ATOM 949 O O . ALA A 1 127 ? 15.005 -6.237 -16.553 1.00 62.53 127 ALA A O 1
ATOM 950 N N . ALA A 1 128 ? 15.346 -7.767 -14.919 1.00 58.00 128 ALA A N 1
ATOM 951 C CA . ALA A 1 128 ? 16.445 -8.487 -15.563 1.00 58.00 128 ALA A CA 1
ATOM 952 C C . ALA A 1 128 ? 15.949 -9.389 -16.699 1.00 58.00 128 ALA A C 1
ATOM 954 O O . ALA A 1 128 ? 14.804 -9.887 -16.591 1.00 58.00 128 ALA A O 1
#

Secondary structure (DSSP, 8-state):
--PPPPEEEE--HHHHHS-----HHHHHHHHHHHHH--SEEEEEE-TTSS-EE-SSHHHHHHHHHHHHTT-HHHHHHHHHHHPBP--TTEEEEEEEEETTEEEEEEEEE--SSSSEEEEEEEEEEE--

Sequence (128 aa):
MSGTPPFEILLPEALLQDGVPDLRIASKFLALLAESGNEVQHLEVFAGMPLVNSPVPAIKQFLAVVNGARQLDAFISQVSAMLFPGRAGSKGSLCCVVAGAFTEFEITESGKNAAINWQIVRHTRPAA

pLDDT: mean 89.67, std 10.24, range [42.28, 97.88]

Radius of gyration: 14.4 Å; chains: 1; bounding box: 34×36×46 Å

Fold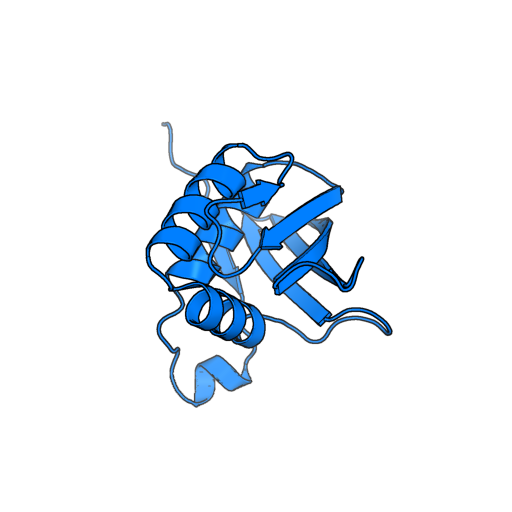seek 3Di:
DPDQFDKFWDFDPVCVVVDPDPLPLVVVLVVLVVVQPDQKWKWFAAAPDLDIDIPRVVNSVSVSVCRVVVNVVVNVVSNLRRFDDDDVQWSGWTWMATNQKIKIWIWHADDDRGPGIIMIGIDIGGRD

Organism: NCBI:txid1007099